Protein AF-A0A3B3I1Y1-F1 (afdb_monomer)

Solvent-accessible surface area (backbone atoms only — not comparable to full-atom values): 5147 Å² total; per-residue (Å²): 135,80,81,77,60,58,62,59,55,50,50,51,51,54,50,47,56,58,41,32,78,41,38,70,65,49,51,52,50,36,39,73,69,64,74,30,50,75,65,56,50,49,58,31,69,69,40,79,55,50,66,49,23,48,52,45,50,53,51,52,29,61,73,70,31,69,70,47,46,50,51,51,50,53,50,54,51,49,65,60,44,68,78,71,68,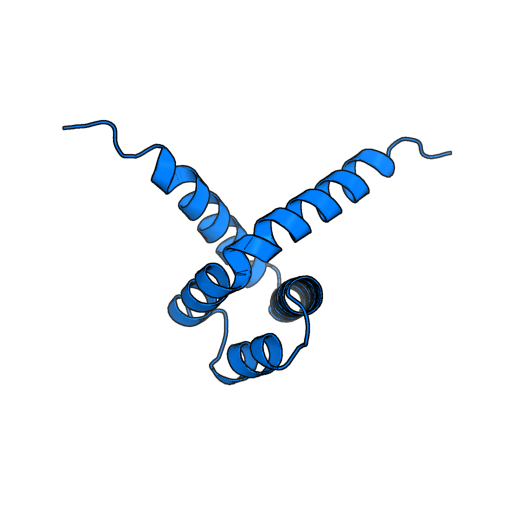84,73,77,135

pLDDT: mean 71.97, std 15.03, range [34.28, 88.25]

Sequence (89 aa):
TSEEDRPIRRLRVSLVDELEEQIDSLLEVLVTQEVFTRDDREDVLGHPGCRGRVRKVLDILECKGEEAAQLFLSIKSHHQVSNERCSIF

Mean predicted aligned error: 10.57 Å

Secondary structure (DSSP, 8-state):
--STHHHHHHHHHHHHHHHHHTHHHHHHHHHHTTSS-HHHHHHHHHSSSHHHHHHHHHHHHHHH-HHHHHHHHHHHHHHHHTTS-----

Foldseek 3Di:
DDPPPVVVVVCVVVVLVVCLVCVVVLLVVCVVVVVAPPVLSVVLVPDPGSSRSSVSVVVSQVVSHDVSVVVSVVVVVVVVCVVVPPDDD

Structure (mmCIF, N/CA/C/O backbone):
data_AF-A0A3B3I1Y1-F1
#
_entry.id   AF-A0A3B3I1Y1-F1
#
loop_
_atom_site.group_PDB
_atom_site.id
_atom_site.type_symbol
_atom_site.label_atom_id
_atom_site.label_alt_id
_atom_site.label_comp_id
_atom_site.label_asym_id
_atom_site.label_entity_id
_atom_site.label_seq_id
_atom_site.pdbx_PDB_ins_code
_atom_site.Cartn_x
_atom_site.Cartn_y
_atom_site.Cartn_z
_atom_site.occupancy
_atom_site.B_iso_or_equiv
_atom_site.auth_seq_id
_atom_site.auth_comp_id
_atom_site.auth_asym_id
_atom_site.auth_atom_id
_atom_site.pdbx_PDB_model_num
ATOM 1 N N . THR A 1 1 ? 5.146 23.305 -25.597 1.00 46.03 1 THR A N 1
ATOM 2 C CA . THR A 1 1 ? 4.396 22.177 -25.014 1.00 46.03 1 THR A CA 1
ATOM 3 C C . THR A 1 1 ? 5.234 21.554 -23.917 1.00 46.03 1 THR A C 1
ATOM 5 O O . THR A 1 1 ? 6.241 20.930 -24.206 1.00 46.03 1 THR A O 1
ATOM 8 N N . SER A 1 2 ? 4.827 21.807 -22.672 1.00 49.47 2 SER A N 1
ATOM 9 C CA . SER A 1 2 ? 4.927 20.878 -21.537 1.00 49.47 2 SER A CA 1
ATOM 10 C C . SER A 1 2 ? 6.317 20.346 -21.146 1.00 49.47 2 SER A C 1
ATOM 12 O O . SER A 1 2 ? 6.598 19.160 -21.283 1.00 49.47 2 SER A O 1
ATOM 14 N N . GLU A 1 3 ? 7.162 21.207 -20.571 1.00 53.28 3 GLU A N 1
ATOM 15 C CA . GLU A 1 3 ? 8.372 20.797 -19.825 1.00 53.28 3 GLU A CA 1
ATOM 16 C C . GLU A 1 3 ? 8.075 20.460 -18.341 1.00 53.28 3 GLU A C 1
ATOM 18 O O . GLU A 1 3 ? 8.927 19.914 -17.641 1.00 53.28 3 GLU A O 1
ATOM 23 N N . GLU A 1 4 ? 6.848 20.698 -17.863 1.00 53.47 4 GLU A N 1
ATOM 24 C CA . GLU A 1 4 ? 6.427 20.469 -16.465 1.00 53.47 4 GLU A CA 1
ATOM 25 C C . GLU A 1 4 ? 6.002 19.023 -16.132 1.00 53.47 4 GLU A C 1
ATOM 27 O O . GLU A 1 4 ? 5.700 18.713 -14.985 1.00 53.47 4 GLU A O 1
ATOM 32 N N . ASP A 1 5 ? 6.041 18.092 -17.092 1.00 51.66 5 ASP A N 1
ATOM 33 C CA . ASP A 1 5 ? 5.653 16.682 -16.868 1.00 51.66 5 ASP A CA 1
ATOM 34 C C . ASP A 1 5 ? 6.833 15.806 -16.371 1.00 51.66 5 ASP A C 1
ATOM 36 O O . ASP A 1 5 ? 6.657 14.717 -15.817 1.00 51.66 5 ASP A O 1
ATOM 40 N N . ARG A 1 6 ? 8.085 16.271 -16.532 1.00 53.31 6 ARG A N 1
ATOM 41 C CA . ARG A 1 6 ? 9.294 15.525 -16.119 1.00 53.31 6 ARG A CA 1
ATOM 42 C C . ARG A 1 6 ? 9.540 15.407 -14.610 1.00 53.31 6 ARG A C 1
ATOM 44 O O . ARG A 1 6 ? 10.034 14.342 -14.222 1.00 53.31 6 ARG A O 1
ATOM 51 N N . PRO A 1 7 ? 9.285 16.417 -13.754 1.00 53.72 7 PRO A N 1
ATOM 52 C CA . PRO A 1 7 ? 9.540 16.268 -12.323 1.00 53.72 7 PRO A CA 1
ATOM 53 C C . PRO A 1 7 ? 8.575 15.262 -11.692 1.00 53.72 7 PRO A C 1
ATOM 55 O O . PRO A 1 7 ? 9.013 14.420 -10.916 1.00 53.72 7 PRO A O 1
ATOM 58 N N . ILE A 1 8 ? 7.304 15.256 -12.106 1.00 53.47 8 ILE A N 1
ATOM 59 C CA . ILE A 1 8 ? 6.273 14.356 -11.566 1.00 53.47 8 ILE A CA 1
ATOM 60 C C . ILE A 1 8 ? 6.600 12.896 -11.886 1.00 53.47 8 ILE A C 1
ATOM 62 O O . ILE A 1 8 ? 6.518 12.033 -11.015 1.00 53.47 8 ILE A O 1
ATOM 66 N N . ARG A 1 9 ? 7.029 12.599 -13.120 1.00 52.97 9 ARG A N 1
ATOM 67 C CA . ARG A 1 9 ? 7.418 11.231 -13.502 1.00 52.97 9 ARG A CA 1
ATOM 68 C C . ARG A 1 9 ? 8.661 10.750 -12.759 1.00 52.97 9 ARG A C 1
ATOM 70 O O . ARG A 1 9 ? 8.690 9.596 -12.346 1.00 52.97 9 ARG A O 1
ATOM 77 N N . ARG A 1 10 ? 9.662 11.614 -12.552 1.00 54.03 10 ARG A N 1
ATOM 78 C CA . ARG A 1 10 ? 10.858 11.263 -11.765 1.00 54.03 10 ARG A CA 1
ATOM 79 C C . ARG A 1 10 ? 10.543 11.073 -10.284 1.00 54.03 10 ARG A C 1
ATOM 81 O O . ARG A 1 10 ? 10.998 10.090 -9.712 1.00 54.03 10 ARG A O 1
ATOM 88 N N . LEU A 1 11 ? 9.717 11.945 -9.706 1.00 57.81 11 LEU A N 1
ATOM 89 C CA . LEU A 1 11 ? 9.211 11.801 -8.341 1.00 57.81 11 LEU A CA 1
ATOM 90 C C . LEU A 1 11 ? 8.465 10.481 -8.176 1.00 57.81 11 LEU A C 1
ATOM 92 O O . LEU A 1 11 ? 8.754 9.745 -7.248 1.00 57.81 11 LEU A O 1
ATOM 96 N N . ARG A 1 12 ? 7.575 10.132 -9.111 1.00 60.34 12 ARG A N 1
ATOM 97 C CA . ARG A 1 12 ? 6.852 8.855 -9.080 1.00 60.34 12 ARG A CA 1
ATOM 98 C C . ARG A 1 12 ? 7.777 7.645 -9.131 1.00 60.34 12 ARG A C 1
ATOM 100 O O . ARG A 1 12 ? 7.535 6.700 -8.398 1.00 60.34 12 ARG A O 1
ATOM 107 N N . VAL A 1 13 ? 8.799 7.655 -9.987 1.00 59.28 13 VAL A N 1
ATOM 108 C CA . VAL A 1 13 ? 9.749 6.534 -10.080 1.00 59.28 13 VAL A CA 1
ATOM 109 C C . VAL A 1 13 ? 10.565 6.412 -8.793 1.00 59.28 13 VAL A C 1
ATOM 111 O O . VAL A 1 13 ? 10.618 5.327 -8.234 1.00 59.28 13 VAL A O 1
ATOM 114 N N . SER A 1 14 ? 11.088 7.523 -8.265 1.00 67.06 14 SER A N 1
ATOM 115 C CA . SER A 1 14 ? 11.826 7.533 -6.993 1.00 67.06 14 SER A CA 1
ATOM 116 C C . SER A 1 14 ? 10.959 7.091 -5.814 1.00 67.06 14 SER A C 1
ATOM 118 O O . SER A 1 14 ? 11.412 6.342 -4.961 1.00 67.06 14 SER A O 1
ATOM 120 N N . LEU A 1 15 ? 9.697 7.530 -5.775 1.00 67.44 15 LEU A N 1
ATOM 121 C CA . LEU A 1 15 ? 8.745 7.151 -4.735 1.00 67.44 15 LEU A CA 1
ATOM 122 C C . LEU A 1 15 ? 8.426 5.657 -4.800 1.00 67.44 15 LEU A C 1
ATOM 124 O O . LEU A 1 15 ? 8.292 5.019 -3.765 1.00 67.44 15 LEU A O 1
ATOM 128 N N . VAL A 1 16 ? 8.275 5.116 -6.013 1.00 69.00 16 VAL A N 1
ATOM 129 C CA . VAL A 1 16 ? 8.034 3.688 -6.226 1.00 69.00 16 VAL A CA 1
ATOM 130 C C . VAL A 1 16 ? 9.254 2.874 -5.816 1.00 69.00 16 VAL A C 1
ATOM 132 O O . VAL A 1 16 ? 9.049 1.870 -5.154 1.00 69.00 16 VAL A O 1
ATOM 135 N N . ASP A 1 17 ? 10.476 3.311 -6.135 1.00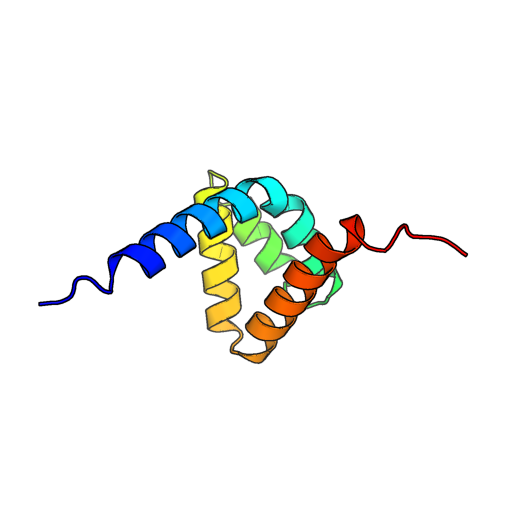 71.06 17 ASP A N 1
ATOM 136 C CA . ASP A 1 17 ? 11.710 2.621 -5.728 1.00 71.06 17 ASP A CA 1
ATOM 137 C C . ASP A 1 17 ? 11.918 2.670 -4.195 1.00 71.06 17 ASP A C 1
ATOM 139 O O . ASP A 1 17 ? 12.243 1.656 -3.588 1.00 71.06 17 ASP A O 1
ATOM 143 N N . GLU A 1 18 ? 11.639 3.797 -3.526 1.00 72.94 18 GLU A N 1
ATOM 144 C CA . GLU A 1 18 ? 11.648 3.870 -2.049 1.00 72.94 18 GLU A CA 1
ATOM 145 C C . GLU A 1 18 ? 10.586 2.962 -1.411 1.00 72.94 18 GLU A C 1
ATOM 147 O O . GLU A 1 18 ? 10.839 2.280 -0.417 1.00 72.94 18 GLU A O 1
ATOM 152 N N . LEU A 1 19 ? 9.370 2.970 -1.969 1.00 73.25 19 LEU A N 1
ATOM 153 C CA . LEU A 1 19 ? 8.279 2.117 -1.499 1.00 73.25 19 LEU A CA 1
ATOM 154 C C . LEU A 1 19 ? 8.569 0.644 -1.768 1.00 73.25 19 LEU A C 1
ATOM 156 O O . LEU A 1 19 ? 8.077 -0.198 -1.029 1.00 73.25 19 LEU A O 1
ATOM 160 N N . GLU A 1 20 ? 9.345 0.340 -2.806 1.00 76.38 20 GLU A N 1
ATOM 161 C CA . GLU A 1 20 ? 9.741 -1.010 -3.181 1.00 76.38 20 GLU A CA 1
ATOM 162 C C . GLU A 1 20 ? 10.581 -1.668 -2.084 1.00 76.38 20 GLU A C 1
ATOM 164 O O . GLU A 1 20 ? 10.312 -2.812 -1.722 1.00 76.38 20 GLU A O 1
ATOM 169 N N . GLU A 1 21 ? 11.542 -0.939 -1.514 1.00 76.56 21 GLU A N 1
ATOM 170 C CA . GLU A 1 21 ? 12.394 -1.438 -0.426 1.00 76.56 2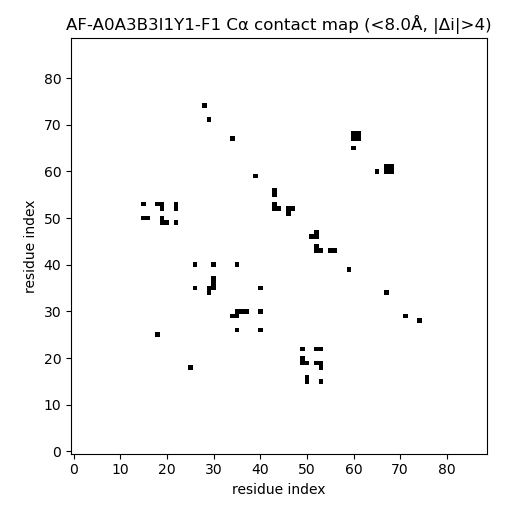1 GLU A CA 1
ATOM 171 C C . GLU A 1 21 ? 11.639 -1.601 0.898 1.00 76.56 21 GLU A C 1
ATOM 173 O O . GLU A 1 21 ? 11.984 -2.456 1.711 1.00 76.56 21 GLU A O 1
ATOM 178 N N . GLN A 1 22 ? 10.595 -0.798 1.118 1.00 78.88 22 GLN A N 1
ATOM 179 C CA . GLN A 1 22 ? 9.815 -0.798 2.360 1.00 78.88 22 GLN A CA 1
ATOM 180 C C . GLN A 1 22 ? 8.457 -1.494 2.217 1.00 78.88 22 GLN A C 1
ATOM 182 O O . GLN A 1 22 ? 7.640 -1.426 3.137 1.00 78.88 22 GLN A O 1
ATOM 187 N N . ILE A 1 23 ? 8.196 -2.159 1.086 1.00 81.50 23 ILE A N 1
ATOM 188 C CA . ILE A 1 23 ? 6.861 -2.659 0.739 1.00 81.50 23 ILE A CA 1
ATOM 189 C C . ILE A 1 23 ? 6.340 -3.671 1.754 1.00 81.50 23 ILE A C 1
ATOM 191 O O . ILE A 1 23 ? 5.172 -3.603 2.119 1.00 81.50 23 ILE A O 1
ATOM 195 N N . ASP A 1 24 ? 7.193 -4.571 2.248 1.00 79.88 24 ASP A N 1
ATOM 196 C CA . ASP A 1 24 ? 6.791 -5.599 3.209 1.00 79.88 24 ASP A CA 1
ATOM 197 C C . ASP A 1 24 ? 6.402 -4.971 4.561 1.00 79.88 24 ASP A C 1
ATOM 199 O O . ASP A 1 24 ? 5.315 -5.243 5.073 1.00 79.88 24 ASP A O 1
ATOM 203 N N . SER A 1 25 ? 7.220 -4.049 5.088 1.00 82.12 25 SER A N 1
ATOM 204 C CA . SER A 1 25 ? 6.917 -3.298 6.320 1.00 82.12 25 SER A CA 1
ATOM 205 C C . SER A 1 25 ? 5.664 -2.437 6.171 1.00 82.12 25 SER A C 1
ATOM 207 O O . SER A 1 25 ? 4.820 -2.372 7.062 1.00 82.12 25 SER A O 1
ATOM 209 N N . LEU A 1 26 ? 5.525 -1.767 5.030 1.00 80.00 26 LEU A N 1
ATOM 210 C CA . LEU A 1 26 ? 4.397 -0.894 4.749 1.00 80.00 26 LEU A CA 1
ATOM 211 C C . LEU A 1 26 ? 3.093 -1.689 4.611 1.00 80.00 26 LEU A C 1
ATOM 213 O O . LEU A 1 26 ? 2.055 -1.260 5.114 1.00 80.00 26 LEU A O 1
ATOM 217 N N . LEU A 1 27 ? 3.150 -2.868 3.991 1.00 81.81 27 LEU A N 1
ATOM 218 C CA . LEU A 1 27 ? 2.015 -3.775 3.876 1.00 81.81 27 LEU A CA 1
ATOM 219 C C . LEU A 1 27 ? 1.548 -4.266 5.252 1.00 81.81 27 LEU A C 1
ATOM 221 O O . LEU A 1 27 ? 0.345 -4.308 5.503 1.00 81.81 27 LEU A O 1
ATOM 225 N N . GLU A 1 28 ? 2.467 -4.576 6.172 1.00 83.19 28 GLU A N 1
ATOM 226 C CA . GLU A 1 28 ? 2.104 -4.918 7.554 1.00 83.19 28 GLU A CA 1
ATOM 227 C C . GLU A 1 28 ? 1.416 -3.762 8.284 1.00 83.19 28 GLU A C 1
ATOM 229 O O . GLU A 1 28 ? 0.403 -3.978 8.955 1.00 83.19 28 GLU A O 1
ATOM 234 N N . VAL A 1 29 ? 1.908 -2.528 8.129 1.00 83.19 29 VAL A N 1
ATOM 235 C CA . VAL A 1 29 ? 1.270 -1.357 8.751 1.00 83.19 29 VAL A CA 1
ATOM 236 C C . VAL A 1 29 ? -0.115 -1.103 8.156 1.00 83.19 29 VA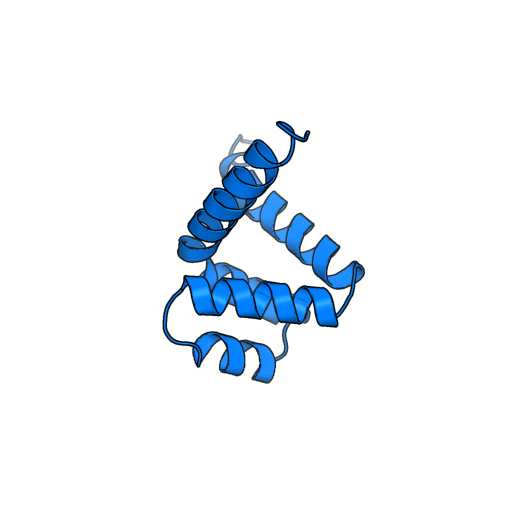L A C 1
ATOM 238 O O . VAL A 1 29 ? -1.054 -0.851 8.907 1.00 83.19 29 VAL A O 1
ATOM 241 N N . LEU A 1 30 ? -0.275 -1.219 6.836 1.00 82.69 30 LEU A N 1
ATOM 242 C CA . LEU A 1 30 ? -1.569 -1.052 6.168 1.00 82.69 30 LEU A CA 1
ATOM 243 C C . LEU A 1 30 ? -2.603 -2.083 6.631 1.00 82.69 30 LEU A C 1
ATOM 245 O O . LEU A 1 30 ? -3.773 -1.741 6.791 1.00 82.69 30 LEU A O 1
ATOM 249 N N . VAL A 1 31 ? -2.180 -3.323 6.878 1.00 85.62 31 VAL A N 1
ATOM 250 C CA . VAL A 1 31 ? -3.049 -4.368 7.437 1.00 85.62 31 VAL A CA 1
ATOM 251 C C . VAL A 1 31 ? -3.357 -4.100 8.910 1.00 85.62 31 VAL A C 1
ATOM 253 O O .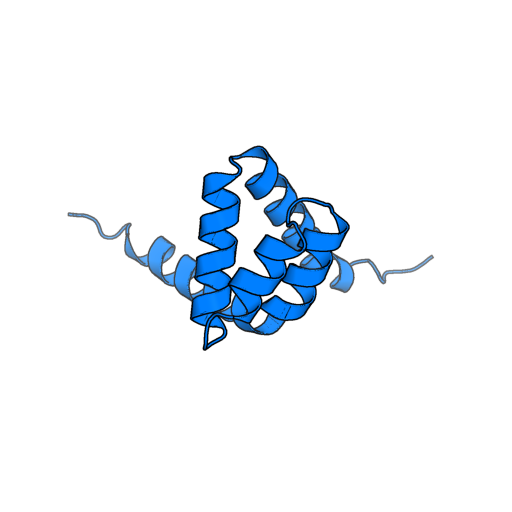 VAL A 1 31 ? -4.494 -4.262 9.341 1.00 85.62 31 VAL A O 1
ATOM 256 N N . THR A 1 32 ? -2.369 -3.641 9.682 1.00 83.62 32 THR A N 1
ATOM 257 C CA . THR A 1 32 ? -2.535 -3.294 11.106 1.00 83.62 32 THR A CA 1
ATOM 258 C C . THR A 1 32 ? -3.499 -2.125 11.304 1.00 83.62 32 THR A C 1
ATOM 260 O O . THR A 1 32 ? -4.246 -2.096 12.274 1.00 83.62 32 THR A O 1
ATOM 263 N N . GLN A 1 33 ? -3.488 -1.162 10.384 1.00 79.81 33 GLN A N 1
ATOM 264 C CA . GLN A 1 33 ? -4.393 -0.011 10.370 1.00 79.81 33 GLN A CA 1
ATOM 265 C C . GLN A 1 33 ? -5.756 -0.336 9.735 1.00 79.81 33 GLN A C 1
ATOM 267 O O . GLN A 1 33 ? -6.532 0.576 9.471 1.00 79.81 33 GLN A O 1
ATOM 272 N N . GLU A 1 34 ? -6.025 -1.615 9.440 1.00 82.00 34 GLU A N 1
ATOM 273 C CA . GLU A 1 34 ? -7.256 -2.112 8.807 1.00 82.00 34 GLU A CA 1
ATOM 274 C C . GLU A 1 34 ? -7.577 -1.466 7.444 1.00 82.00 34 GLU A C 1
ATOM 276 O O . GLU A 1 34 ? -8.661 -1.649 6.891 1.00 82.00 34 GLU A O 1
ATOM 281 N N . VAL A 1 35 ? -6.613 -0.756 6.845 1.00 83.06 35 VAL A N 1
ATOM 282 C CA . VAL A 1 35 ? -6.727 -0.220 5.483 1.00 83.06 35 VAL A CA 1
ATOM 283 C C . VAL A 1 35 ? -6.721 -1.378 4.497 1.00 83.06 35 VAL A C 1
ATOM 285 O O . VAL A 1 35 ? -7.497 -1.393 3.543 1.00 83.06 35 VAL A O 1
ATOM 288 N N . PHE A 1 36 ? -5.848 -2.359 4.727 1.00 85.00 36 PHE A N 1
ATOM 289 C CA . PHE A 1 36 ? -5.741 -3.571 3.925 1.00 85.00 36 PHE A CA 1
ATOM 290 C C . PHE A 1 36 ? -6.350 -4.746 4.676 1.00 85.00 36 PHE A C 1
ATOM 292 O O . PHE A 1 36 ? -6.097 -4.961 5.859 1.00 85.00 36 PHE A O 1
ATOM 299 N N . THR A 1 37 ? -7.133 -5.540 3.960 1.00 87.38 37 THR A N 1
ATOM 300 C CA . THR A 1 37 ? -7.620 -6.821 4.463 1.00 87.38 37 THR A CA 1
ATOM 301 C C . THR A 1 37 ? -6.549 -7.903 4.302 1.00 87.38 37 THR A C 1
ATOM 303 O O . THR A 1 37 ? -5.529 -7.713 3.633 1.00 87.38 37 THR A O 1
ATOM 306 N N . ARG A 1 38 ? -6.767 -9.075 4.913 1.00 87.31 38 ARG A N 1
ATOM 307 C CA . ARG A 1 38 ? -5.877 -10.231 4.709 1.00 87.31 38 ARG A CA 1
ATOM 308 C C . ARG A 1 38 ? -5.832 -10.668 3.242 1.00 87.31 38 ARG A C 1
ATOM 310 O O . ARG A 1 38 ? -4.746 -10.979 2.768 1.00 87.31 38 ARG A O 1
ATOM 317 N N . ASP A 1 39 ? -6.960 -10.608 2.539 1.00 86.88 39 ASP A N 1
ATOM 318 C CA . ASP A 1 39 ? -7.031 -10.862 1.097 1.00 86.88 39 ASP A CA 1
ATOM 319 C C . ASP A 1 39 ? -6.226 -9.831 0.298 1.00 86.88 39 ASP A C 1
ATOM 321 O O . ASP A 1 39 ? -5.413 -10.216 -0.536 1.00 86.8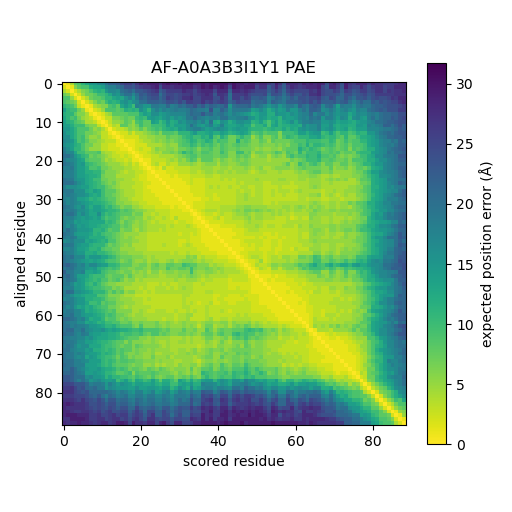8 39 ASP A O 1
ATOM 325 N N . ASP A 1 40 ? -6.359 -8.533 0.607 1.00 86.62 40 ASP A N 1
ATOM 326 C CA . ASP A 1 40 ? -5.579 -7.475 -0.059 1.00 86.62 40 ASP A CA 1
ATOM 327 C C . ASP A 1 40 ? -4.066 -7.717 0.102 1.00 86.62 40 ASP A C 1
ATOM 329 O O . ASP A 1 40 ? -3.285 -7.555 -0.838 1.00 86.62 40 ASP A O 1
ATOM 333 N N . ARG A 1 41 ? -3.640 -8.150 1.297 1.00 85.94 41 ARG A N 1
ATOM 334 C CA . ARG A 1 41 ? -2.248 -8.529 1.575 1.00 85.94 41 ARG A CA 1
ATOM 335 C C . ARG A 1 41 ? -1.806 -9.716 0.726 1.00 85.94 41 ARG A C 1
ATOM 337 O O . ARG A 1 41 ? -0.706 -9.683 0.179 1.00 85.94 41 ARG A O 1
ATOM 344 N N . GLU A 1 42 ? -2.608 -10.773 0.655 1.00 88.25 42 GLU A N 1
ATOM 345 C CA . GLU A 1 42 ? -2.270 -11.961 -0.134 1.00 88.25 42 GLU A CA 1
ATOM 346 C C . GLU A 1 42 ? -2.235 -11.662 -1.636 1.00 88.25 42 GLU A C 1
ATOM 348 O O . GLU A 1 42 ? -1.310 -12.114 -2.309 1.00 88.25 42 GLU A O 1
ATOM 353 N N . ASP A 1 43 ? -3.148 -10.833 -2.147 1.00 87.25 43 ASP A N 1
ATOM 354 C CA . ASP A 1 43 ? -3.159 -10.397 -3.549 1.00 87.25 43 ASP A CA 1
ATOM 355 C C . ASP A 1 43 ? -1.888 -9.594 -3.884 1.00 87.25 43 ASP A C 1
ATOM 357 O O . ASP A 1 43 ? -1.202 -9.862 -4.876 1.00 87.25 43 ASP A O 1
ATOM 361 N N . VAL A 1 44 ? -1.476 -8.674 -3.003 1.00 87.06 44 VAL A N 1
ATOM 362 C CA . VAL A 1 44 ? -0.195 -7.964 -3.150 1.00 87.06 44 VAL A CA 1
ATOM 363 C C . VAL A 1 44 ? 0.981 -8.936 -3.098 1.00 87.06 44 VAL A C 1
ATOM 365 O O . VAL A 1 44 ? 1.835 -8.906 -3.981 1.00 87.06 44 VAL A O 1
ATOM 368 N N . LEU A 1 45 ? 1.049 -9.825 -2.104 1.00 83.94 45 LEU A N 1
ATOM 369 C CA . LEU A 1 45 ? 2.168 -10.762 -1.966 1.00 83.94 45 LEU A CA 1
ATOM 370 C C . LEU A 1 45 ? 2.244 -11.774 -3.117 1.00 83.94 45 LEU A C 1
ATOM 372 O O . LEU A 1 45 ? 3.348 -12.219 -3.444 1.00 83.94 45 LEU A O 1
ATOM 376 N N . GLY A 1 46 ? 1.111 -12.094 -3.741 1.00 82.44 46 GLY A N 1
ATOM 377 C CA . GLY A 1 46 ? 1.010 -12.967 -4.907 1.00 82.44 46 GLY A CA 1
ATOM 378 C C . GLY A 1 46 ? 1.588 -12.366 -6.190 1.00 82.44 46 GLY A C 1
ATOM 379 O O . GLY A 1 46 ? 1.900 -13.111 -7.120 1.00 82.44 46 GLY A O 1
ATOM 380 N N . HIS A 1 47 ? 1.789 -11.045 -6.252 1.00 82.38 47 HIS A N 1
ATOM 381 C CA . HIS A 1 47 ? 2.397 -10.404 -7.415 1.00 82.38 47 HIS A CA 1
ATOM 382 C C . HIS A 1 47 ? 3.929 -10.569 -7.420 1.00 82.38 47 HIS A C 1
ATOM 384 O O . HIS A 1 47 ? 4.597 -10.205 -6.444 1.00 82.38 47 HIS A O 1
ATOM 390 N N . PRO A 1 48 ? 4.517 -11.068 -8.527 1.00 77.25 48 PRO A N 1
ATOM 391 C CA . PRO A 1 48 ? 5.960 -11.203 -8.648 1.00 77.25 48 PRO A CA 1
ATOM 392 C C . PRO A 1 48 ? 6.624 -9.837 -8.864 1.00 77.25 48 PRO A C 1
ATOM 394 O O . PRO A 1 48 ? 6.275 -9.088 -9.779 1.00 77.25 48 PRO A O 1
ATOM 397 N N . GLY A 1 49 ? 7.636 -9.550 -8.045 1.00 79.69 49 GLY A N 1
ATOM 398 C CA . GLY A 1 49 ? 8.458 -8.345 -8.139 1.00 79.69 49 GLY A CA 1
ATOM 399 C C . GLY A 1 49 ? 7.914 -7.176 -7.320 1.00 79.69 49 GLY A C 1
ATOM 400 O O . GLY A 1 49 ? 6.721 -6.865 -7.337 1.00 79.69 49 GLY A O 1
ATOM 401 N N . CYS A 1 50 ? 8.809 -6.496 -6.614 1.00 78.56 50 CYS A N 1
ATOM 402 C CA . CYS A 1 50 ? 8.436 -5.506 -5.616 1.00 78.56 50 CYS A CA 1
ATOM 403 C C . CYS A 1 50 ? 7.761 -4.266 -6.256 1.00 78.56 50 CYS A C 1
ATOM 405 O O . CYS A 1 50 ? 6.749 -3.794 -5.741 1.00 78.56 50 CYS A O 1
ATOM 407 N N . ARG A 1 51 ? 8.151 -3.844 -7.471 1.00 79.69 51 ARG A N 1
ATOM 408 C CA . ARG A 1 51 ? 7.380 -2.851 -8.265 1.00 79.69 51 ARG A CA 1
ATOM 409 C C . ARG A 1 51 ? 5.934 -3.251 -8.567 1.00 79.69 51 ARG A C 1
ATOM 411 O O . ARG A 1 51 ? 5.051 -2.392 -8.595 1.00 79.69 51 ARG A O 1
ATOM 418 N N . GLY A 1 52 ? 5.689 -4.534 -8.843 1.00 82.56 52 GLY A N 1
ATOM 419 C CA . GLY A 1 52 ? 4.342 -5.057 -9.091 1.00 82.56 52 GLY A CA 1
ATOM 420 C C . GLY A 1 52 ? 3.477 -4.939 -7.841 1.00 82.56 52 GLY A C 1
ATOM 421 O O . GLY A 1 52 ? 2.348 -4.456 -7.909 1.00 82.56 52 GLY A O 1
ATOM 422 N N . ARG A 1 53 ? 4.068 -5.268 -6.688 1.00 86.62 53 ARG A N 1
ATOM 423 C CA . ARG A 1 53 ? 3.449 -5.130 -5.367 1.00 86.62 53 ARG A CA 1
ATOM 424 C C . ARG A 1 53 ? 3.104 -3.682 -5.033 1.00 86.62 53 ARG A C 1
ATOM 426 O O . ARG A 1 53 ? 1.962 -3.405 -4.687 1.00 86.62 53 ARG A O 1
ATOM 433 N N . VAL A 1 54 ? 4.045 -2.748 -5.207 1.00 83.31 54 VAL A N 1
ATOM 434 C CA . VAL A 1 54 ? 3.812 -1.309 -4.963 1.00 83.31 54 VAL A CA 1
ATOM 435 C C . VAL A 1 54 ? 2.676 -0.786 -5.837 1.00 83.31 54 VAL A C 1
ATOM 437 O O . VAL A 1 54 ? 1.788 -0.087 -5.352 1.00 83.31 54 VAL A O 1
ATOM 440 N N . ARG A 1 55 ? 2.669 -1.143 -7.127 1.00 82.88 55 ARG A N 1
ATOM 441 C CA . ARG A 1 55 ? 1.593 -0.734 -8.034 1.00 82.88 55 ARG A CA 1
ATOM 442 C C . ARG A 1 55 ? 0.241 -1.263 -7.564 1.00 82.88 55 ARG A C 1
ATOM 444 O O . ARG A 1 55 ? -0.714 -0.500 -7.569 1.00 82.88 55 ARG A O 1
ATOM 451 N N . LYS A 1 56 ? 0.176 -2.523 -7.133 1.00 86.75 56 LYS A N 1
ATOM 452 C CA . LYS A 1 56 ? -1.047 -3.133 -6.608 1.00 86.75 56 LYS A CA 1
ATOM 453 C C . LYS A 1 56 ? -1.517 -2.465 -5.313 1.00 86.75 56 LYS A C 1
ATOM 455 O O . LYS A 1 56 ? -2.703 -2.208 -5.168 1.00 86.75 56 LYS A O 1
ATOM 460 N N . VAL A 1 57 ? -0.598 -2.110 -4.411 1.00 85.19 57 VAL A N 1
ATOM 461 C CA . VAL A 1 57 ? -0.922 -1.344 -3.196 1.00 85.19 57 VAL A CA 1
ATOM 462 C C . VAL A 1 57 ? -1.540 0.008 -3.547 1.00 85.19 57 VAL A C 1
ATOM 464 O O . VAL A 1 57 ? -2.587 0.355 -3.009 1.00 85.19 57 VAL A O 1
ATOM 467 N N . LEU A 1 58 ? -0.928 0.754 -4.469 1.00 82.31 58 LEU A N 1
ATOM 468 C CA . LEU A 1 58 ? -1.453 2.049 -4.910 1.00 82.31 58 LEU A CA 1
ATOM 469 C C . LEU A 1 58 ? -2.821 1.915 -5.596 1.00 82.31 58 LEU A C 1
ATOM 471 O O . LEU A 1 58 ? -3.691 2.738 -5.347 1.00 82.31 58 LEU A O 1
ATOM 475 N N . ASP A 1 59 ? -3.021 0.864 -6.392 1.00 85.44 59 ASP A N 1
ATOM 476 C CA . ASP A 1 59 ? -4.290 0.559 -7.069 1.00 85.44 59 ASP A CA 1
ATOM 477 C C . ASP A 1 59 ? -5.415 0.252 -6.062 1.00 85.44 59 ASP A C 1
ATOM 479 O O . ASP A 1 59 ? -6.522 0.778 -6.159 1.00 85.44 59 ASP A O 1
ATOM 483 N N . ILE A 1 60 ? -5.111 -0.530 -5.020 1.00 85.69 60 ILE A N 1
ATOM 484 C CA . ILE A 1 60 ? -6.048 -0.819 -3.924 1.00 85.69 60 ILE A CA 1
ATOM 485 C C . ILE A 1 60 ? -6.362 0.455 -3.125 1.00 85.69 60 ILE A C 1
ATOM 487 O O . ILE A 1 60 ? -7.522 0.688 -2.786 1.00 85.69 60 ILE A O 1
ATOM 491 N N . LEU A 1 61 ? -5.359 1.289 -2.828 1.00 83.88 61 LEU A N 1
ATOM 492 C CA . LEU A 1 61 ? -5.558 2.571 -2.141 1.00 83.88 61 LEU A CA 1
ATOM 493 C C . LEU A 1 61 ? -6.446 3.515 -2.960 1.00 83.88 61 LEU A C 1
ATOM 495 O O . LEU A 1 61 ? -7.369 4.108 -2.409 1.00 83.88 61 LEU A O 1
ATOM 499 N N . GLU A 1 62 ? -6.211 3.610 -4.270 1.00 81.88 62 GLU A N 1
ATOM 500 C CA . GLU A 1 62 ? -7.029 4.404 -5.191 1.00 81.88 62 GLU A CA 1
ATOM 501 C C . GLU A 1 62 ? -8.474 3.883 -5.241 1.00 81.88 62 GLU A C 1
ATOM 503 O O . GLU A 1 62 ? -9.418 4.670 -5.185 1.00 81.88 62 GLU A O 1
ATOM 508 N N . CYS A 1 63 ? -8.660 2.559 -5.234 1.00 81.25 63 CYS A N 1
ATOM 509 C CA . CYS A 1 63 ? -9.981 1.933 -5.198 1.00 81.25 63 CYS A CA 1
ATOM 510 C C . CYS A 1 63 ? -10.719 2.127 -3.858 1.00 81.25 63 CYS A C 1
ATOM 512 O O . CYS A 1 63 ? -11.948 2.214 -3.848 1.00 81.25 63 CYS A O 1
ATOM 514 N N . LYS A 1 64 ? -10.001 2.185 -2.727 1.00 81.81 64 LYS A N 1
ATO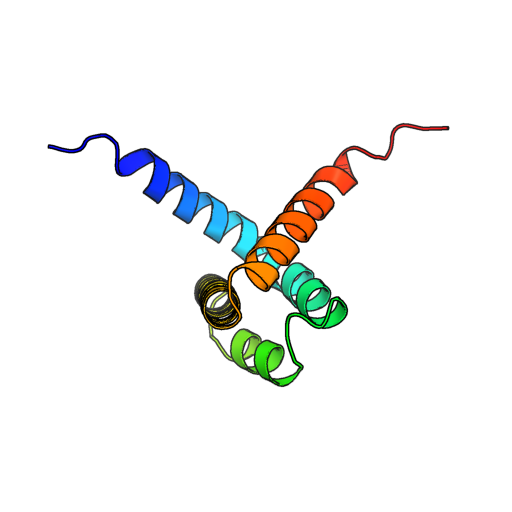M 515 C CA . LYS A 1 64 ? -10.583 2.446 -1.394 1.00 81.81 64 LYS A CA 1
ATOM 516 C C . LYS A 1 64 ? -10.940 3.921 -1.187 1.00 81.81 64 LYS A C 1
ATOM 518 O O . LYS A 1 64 ? -11.805 4.223 -0.368 1.00 81.81 64 LYS A O 1
ATOM 523 N N . GLY A 1 65 ? -10.323 4.819 -1.950 1.00 81.94 65 GLY A N 1
ATOM 524 C CA . GLY A 1 65 ? -10.630 6.244 -1.969 1.00 81.94 65 GLY A CA 1
ATOM 525 C C . GLY A 1 65 ? -9.660 7.100 -1.156 1.00 81.94 65 GLY A C 1
ATOM 526 O O . GLY A 1 65 ? -8.672 6.635 -0.587 1.00 81.94 65 GLY A O 1
ATOM 527 N N . GLU A 1 66 ? -9.952 8.399 -1.123 1.00 78.56 66 GLU A N 1
ATOM 528 C CA . GLU A 1 66 ? -9.033 9.429 -0.627 1.00 78.56 66 GLU A CA 1
ATOM 529 C C . GLU A 1 66 ? -8.674 9.273 0.861 1.00 78.56 66 GLU A C 1
ATOM 531 O O . GLU A 1 66 ? -7.530 9.515 1.239 1.00 78.56 66 GLU A O 1
ATOM 536 N N . GLU A 1 67 ? -9.601 8.775 1.685 1.00 78.19 67 GLU A N 1
ATOM 537 C CA . GLU A 1 67 ? -9.374 8.484 3.112 1.00 78.19 67 GLU A CA 1
ATOM 538 C C . GLU A 1 67 ? -8.224 7.479 3.313 1.00 78.19 67 GLU A C 1
ATOM 540 O O . GLU A 1 67 ? -7.328 7.689 4.132 1.00 78.19 67 GLU A O 1
ATOM 545 N N . ALA A 1 68 ? -8.192 6.408 2.513 1.00 79.19 68 ALA A N 1
ATOM 546 C CA . ALA A 1 68 ? -7.136 5.399 2.578 1.00 79.19 68 ALA A CA 1
ATOM 547 C C . ALA A 1 68 ? -5.789 5.965 2.103 1.00 79.19 68 ALA A C 1
ATOM 549 O O . ALA A 1 68 ? -4.744 5.686 2.698 1.00 79.19 68 ALA A O 1
ATOM 550 N N . ALA A 1 69 ? -5.813 6.799 1.058 1.00 79.50 69 ALA A N 1
ATOM 551 C CA . ALA A 1 69 ? -4.625 7.476 0.552 1.00 79.50 69 ALA A CA 1
ATOM 552 C C . ALA A 1 69 ? -4.046 8.469 1.575 1.00 79.50 69 ALA A C 1
ATOM 554 O O . ALA A 1 69 ? -2.828 8.504 1.765 1.00 79.50 69 ALA A O 1
ATOM 555 N N . GLN A 1 70 ? -4.891 9.234 2.277 1.00 78.88 70 GLN A N 1
ATOM 556 C CA . GLN A 1 70 ? -4.446 10.111 3.362 1.00 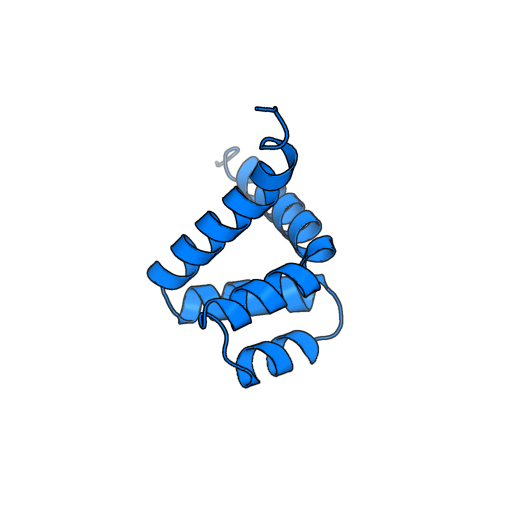78.88 70 GLN A CA 1
ATOM 557 C C . GLN A 1 70 ? -3.814 9.320 4.501 1.00 78.88 70 GLN A C 1
ATOM 559 O O . GLN A 1 70 ? -2.724 9.677 4.950 1.00 78.88 70 GLN A O 1
ATOM 564 N N . LEU A 1 71 ? -4.440 8.220 4.927 1.00 79.25 71 LEU A N 1
ATOM 565 C CA . LEU A 1 71 ? -3.902 7.397 6.005 1.00 79.25 71 LEU A CA 1
ATOM 566 C C . LEU A 1 71 ? -2.536 6.805 5.628 1.00 79.25 71 LEU A C 1
ATOM 568 O O . LEU A 1 71 ? -1.592 6.860 6.416 1.00 79.25 71 LEU A O 1
ATOM 572 N N . PHE A 1 72 ? -2.393 6.328 4.389 1.00 79.94 72 PHE A N 1
ATOM 573 C CA . PHE A 1 72 ? -1.114 5.882 3.838 1.00 79.94 72 PHE A CA 1
ATOM 574 C C . PHE A 1 72 ? -0.052 6.993 3.847 1.00 79.94 72 PHE A C 1
ATOM 576 O O . PHE A 1 72 ? 1.081 6.753 4.266 1.00 79.94 72 PHE A O 1
ATOM 583 N N . LEU A 1 73 ? -0.396 8.218 3.437 1.00 76.06 73 LEU A N 1
ATOM 584 C CA . LEU A 1 73 ? 0.532 9.353 3.472 1.00 76.06 73 LEU A CA 1
ATOM 585 C C . LEU A 1 73 ? 0.932 9.722 4.906 1.00 76.06 73 LEU A C 1
ATOM 587 O O . LEU A 1 73 ? 2.109 9.997 5.156 1.00 76.06 73 LEU A O 1
ATOM 591 N N . SER A 1 74 ? -0.002 9.668 5.858 1.00 78.81 74 SER A N 1
ATOM 592 C CA . SER A 1 74 ? 0.280 9.860 7.284 1.00 78.81 74 SER A CA 1
ATOM 593 C C . SER A 1 74 ? 1.218 8.783 7.829 1.00 78.81 74 SER A C 1
ATOM 595 O O . SER A 1 74 ? 2.182 9.115 8.519 1.00 78.81 74 SER A O 1
ATOM 597 N N . ILE A 1 75 ? 1.006 7.513 7.467 1.00 74.62 75 ILE A N 1
ATOM 598 C CA . ILE A 1 75 ? 1.895 6.398 7.823 1.00 74.62 75 ILE A CA 1
ATOM 599 C C . ILE A 1 75 ? 3.286 6.609 7.220 1.00 74.62 75 ILE A C 1
ATOM 601 O O . ILE A 1 75 ? 4.278 6.513 7.940 1.00 74.62 75 ILE A O 1
ATOM 605 N N . LYS A 1 76 ? 3.380 6.947 5.925 1.00 72.25 76 LYS A N 1
ATOM 606 C CA . LYS A 1 76 ? 4.661 7.195 5.243 1.00 72.25 76 LYS A CA 1
ATOM 607 C C . LYS A 1 76 ? 5.420 8.359 5.886 1.00 72.25 76 LYS A C 1
ATOM 609 O O . LYS A 1 76 ? 6.640 8.294 6.049 1.00 72.25 76 LYS A O 1
ATOM 614 N N . SER A 1 77 ? 4.714 9.430 6.247 1.00 68.25 77 SER A N 1
ATOM 615 C CA . SER A 1 77 ? 5.299 10.570 6.955 1.00 68.25 77 SER A CA 1
ATOM 616 C C . SER A 1 77 ? 5.803 10.155 8.340 1.00 68.25 77 SER A C 1
ATOM 618 O O . SER A 1 77 ? 6.934 10.471 8.699 1.00 68.25 77 SER A O 1
ATOM 620 N N . HIS A 1 78 ? 5.038 9.352 9.082 1.00 62.28 78 HIS A N 1
ATOM 621 C CA . HIS A 1 78 ? 5.468 8.816 10.374 1.00 62.28 78 HIS A CA 1
ATOM 622 C C . HIS A 1 78 ? 6.654 7.845 10.277 1.00 62.28 78 HIS A C 1
ATOM 624 O O . HIS A 1 78 ? 7.515 7.866 11.155 1.00 62.28 78 HIS A O 1
ATOM 630 N N . HIS A 1 79 ? 6.743 7.040 9.216 1.00 56.78 79 HIS A N 1
ATOM 631 C CA . HIS A 1 79 ? 7.864 6.122 8.987 1.00 56.78 79 HIS A CA 1
ATOM 632 C C . HIS A 1 79 ? 9.175 6.875 8.700 1.00 56.78 79 HIS A C 1
ATOM 634 O O . HIS A 1 79 ? 10.235 6.452 9.151 1.00 56.78 79 HIS A O 1
ATOM 640 N N . GLN A 1 80 ? 9.104 8.038 8.039 1.00 51.00 80 GLN A N 1
ATOM 641 C CA . GLN A 1 80 ? 10.252 8.940 7.866 1.00 51.00 80 GLN A CA 1
ATOM 642 C C . GLN A 1 80 ? 10.602 9.698 9.162 1.00 51.00 80 GLN A C 1
ATOM 644 O O . GLN A 1 80 ? 11.775 9.898 9.466 1.00 51.00 80 GLN A O 1
ATOM 649 N N . VAL A 1 81 ? 9.604 10.063 9.976 1.00 43.88 81 VAL A N 1
ATOM 650 C CA . VAL A 1 81 ? 9.800 10.818 11.232 1.00 43.88 81 VAL A CA 1
ATOM 651 C C . VAL A 1 81 ? 10.269 9.939 12.404 1.00 43.88 81 VAL A C 1
ATOM 653 O O . VAL A 1 81 ? 10.790 10.464 13.391 1.00 43.88 81 VAL A O 1
ATOM 656 N N . SER A 1 82 ? 10.185 8.608 12.319 1.00 40.84 82 SER A N 1
ATOM 657 C CA . SER A 1 82 ? 10.836 7.733 13.313 1.00 40.84 82 SER A CA 1
ATOM 658 C C . SER A 1 82 ? 12.370 7.756 13.247 1.00 40.84 82 SER A C 1
ATOM 660 O O . SER A 1 82 ? 13.006 7.228 14.155 1.00 40.84 82 SER A O 1
ATOM 662 N N . ASN A 1 83 ? 12.974 8.436 12.263 1.00 42.25 83 ASN A N 1
ATOM 663 C CA . ASN A 1 83 ? 14.400 8.771 12.295 1.00 42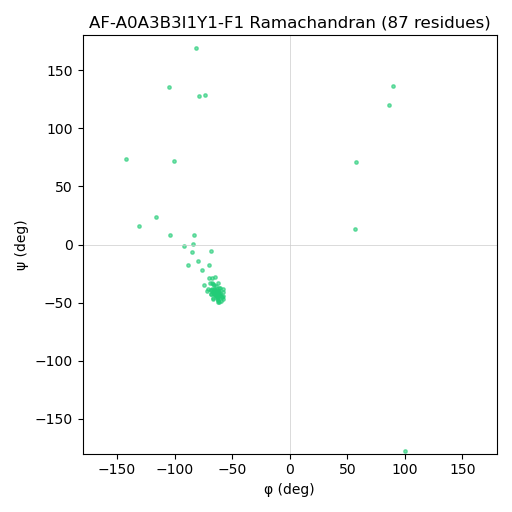.25 83 ASN A CA 1
ATOM 664 C C . ASN A 1 83 ? 14.703 10.150 12.928 1.00 42.25 83 ASN A C 1
ATOM 666 O O . ASN A 1 83 ? 15.867 10.504 13.075 1.00 42.25 83 ASN A O 1
ATOM 670 N N . GLU A 1 84 ? 13.691 10.922 13.352 1.00 44.53 84 GLU A N 1
ATOM 671 C CA . GLU A 1 84 ? 13.878 12.267 13.936 1.00 44.53 84 GLU A CA 1
ATOM 672 C C . GLU A 1 84 ? 13.118 12.498 15.255 1.00 44.53 84 GLU A C 1
ATOM 674 O O . GLU A 1 84 ? 12.991 13.628 15.721 1.00 44.53 84 GLU A O 1
ATOM 679 N N . ARG A 1 85 ? 12.637 11.440 15.921 1.00 39.94 85 ARG A N 1
ATOM 680 C CA . ARG A 1 85 ? 12.128 11.537 17.306 1.00 39.94 85 ARG A CA 1
ATOM 681 C C . ARG A 1 85 ? 12.923 10.741 18.337 1.00 39.94 85 ARG A C 1
ATOM 683 O O . ARG A 1 85 ? 12.437 10.489 19.434 1.00 39.94 85 ARG A O 1
ATOM 690 N N . CYS A 1 86 ? 14.191 10.463 18.032 1.00 43.31 86 CYS A N 1
ATOM 691 C CA . CYS A 1 86 ? 15.210 10.245 19.056 1.00 43.31 86 CYS A CA 1
ATOM 692 C C . CYS A 1 86 ? 16.054 11.521 19.227 1.00 43.31 86 CYS A C 1
ATOM 694 O O . CYS A 1 86 ? 17.204 11.617 18.814 1.00 43.31 86 CYS A O 1
ATOM 696 N N . SER A 1 87 ? 15.445 12.541 19.817 1.00 34.28 87 SER A N 1
ATOM 697 C CA . SER A 1 87 ? 16.127 13.624 20.533 1.00 34.28 87 SER A CA 1
ATOM 698 C C . SER A 1 87 ? 15.235 13.928 21.735 1.00 34.28 87 SER A C 1
ATOM 700 O O . SER A 1 87 ? 14.259 14.653 21.608 1.00 34.28 87 SER A O 1
ATOM 702 N N . ILE A 1 88 ? 15.258 13.014 22.708 1.00 45.84 88 ILE A N 1
ATOM 703 C CA . ILE A 1 88 ? 16.005 13.121 23.974 1.00 45.84 88 ILE A CA 1
ATOM 704 C C . ILE A 1 88 ? 15.161 13.883 25.010 1.00 45.84 88 ILE A C 1
ATOM 706 O O . ILE A 1 88 ? 14.733 15.009 24.773 1.00 45.84 88 ILE A O 1
ATOM 710 N N . PHE A 1 89 ? 14.897 13.180 26.117 1.00 40.16 89 PHE A N 1
ATOM 711 C CA . PHE A 1 89 ? 14.437 13.711 27.402 1.00 40.16 89 PHE A CA 1
ATOM 712 C C . PHE A 1 89 ? 15.376 14.793 27.940 1.00 40.16 89 PHE A C 1
ATOM 714 O O . PHE A 1 89 ? 16.604 14.630 27.767 1.00 40.16 89 PHE A O 1
#

InterPro domains:
  IPR001315 CARD domain [PF00619] (7-74)
  IPR001315 CARD domain [PS50209] (1-74)
  IPR011029 Death-like domain superfamily [G3DSA:1.10.533.10] (5-87)
  IPR011029 Death-like domain superfamily [SSF47986] (3-74)

Organism: Oryzias latipes (NCBI:txid8090)

Nearest PDB structures (foldseek):
  4uz0-assembly1_A  TM=8.536E-01  e=7.647E-03  Homo sapiens
  4uz0-assembly2_B  TM=8.436E-01  e=1.177E-02  Homo sapiens
  2nsn-assembly1_A-2  TM=8.456E-01  e=1.251E-02  Homo sapiens
  4jqw-assembly1_A  TM=7.505E-01  e=4.395E-03  Homo sapiens
  4e9m-assembly9_E  TM=7.310E-01  e=9.782E-03  Homo sapiens

Radius of gyration: 14.73 Å; Cα contacts (8 Å, |Δi|>4): 39; chains: 1; bounding box: 27×35×52 Å